Protein AF-A0ABD3XLX7-F1 (afdb_monomer_lite)

Organism: Sinanodonta woodiana (NCBI:txid1069815)

Foldseek 3Di:
DDQPPDDDDDDAQAKDKRDGDDDDVVPDDDWDWAFADDPPDPHTQWIDTPPDDIDGDPVQPPQWDDDPNHIIMGGNDDPVRHD

pLDDT: mean 83.15, std 9.78, range [51.88, 92.5]

Secondary structure (DSSP, 8-state):
-B---------TT-EEEE--B---GGG-----EEEE--TT-SS-SEEEETTSPPEE-GGGTTTEEEETTTEEEEES--GGG--

Sequence (83 aa):
IVCLQVSKSSSLGGQQILDCELNFPKGVLVAYTITWTKDGLKKPVLFNYYGYAPQIHETFAGRVRLVNGISLEISHIREEDEG

Radius of gyration: 13.17 Å; chains: 1; bounding box: 30×23×35 Å

Structure (mmCIF, N/CA/C/O backbone):
data_AF-A0ABD3XLX7-F1
#
_entry.id   AF-A0ABD3XLX7-F1
#
loop_
_atom_site.group_PDB
_atom_site.id
_atom_site.type_symbol
_atom_site.label_atom_id
_atom_site.label_alt_id
_atom_site.label_comp_id
_atom_site.label_asym_id
_atom_site.label_entity_id
_atom_site.label_seq_id
_atom_site.pdbx_PDB_ins_code
_atom_site.Cartn_x
_atom_site.Cartn_y
_atom_site.Cartn_z
_atom_site.occupancy
_atom_site.B_iso_or_equiv
_atom_site.auth_seq_id
_atom_site.auth_comp_id
_atom_site.auth_asym_id
_atom_site.auth_atom_id
_atom_site.pdbx_PDB_model_num
ATOM 1 N N . ILE A 1 1 ? -0.451 8.806 12.612 1.00 55.75 1 ILE A N 1
ATOM 2 C CA . ILE A 1 1 ? -0.039 7.584 11.882 1.00 55.75 1 ILE A CA 1
ATOM 3 C C . ILE A 1 1 ? 1.471 7.531 11.991 1.00 55.75 1 ILE A C 1
ATOM 5 O O . ILE A 1 1 ? 2.099 8.505 11.597 1.00 55.75 1 ILE A O 1
ATOM 9 N N . VAL A 1 2 ? 2.032 6.501 12.619 1.00 51.88 2 VAL A N 1
ATOM 10 C CA . VAL A 1 2 ? 3.488 6.351 12.736 1.00 51.88 2 VAL A CA 1
ATOM 11 C C . VAL A 1 2 ? 3.825 5.054 12.027 1.00 51.88 2 VAL A C 1
ATOM 13 O O . VAL A 1 2 ? 3.590 3.981 12.569 1.00 51.88 2 VAL A O 1
ATOM 16 N N . CYS A 1 3 ? 4.335 5.145 10.802 1.00 59.75 3 CYS A N 1
ATOM 17 C CA . CYS A 1 3 ? 4.974 3.987 10.199 1.00 59.75 3 CYS A CA 1
ATOM 18 C C . CYS A 1 3 ? 6.403 3.952 10.744 1.00 59.75 3 CYS A C 1
ATOM 20 O O . CYS A 1 3 ? 7.186 4.869 10.491 1.00 59.75 3 CYS A O 1
ATOM 22 N N . LEU A 1 4 ? 6.729 2.933 11.539 1.00 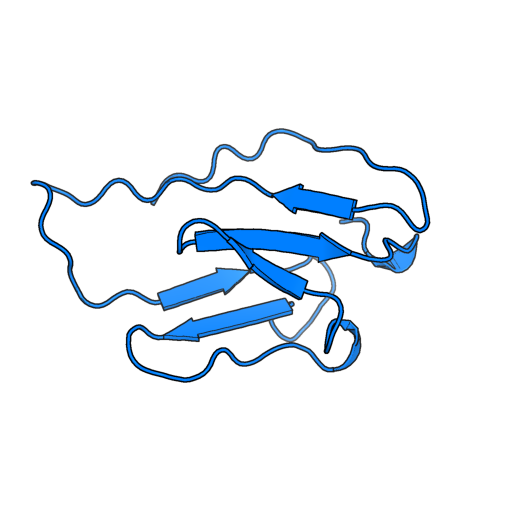55.88 4 LEU A N 1
ATOM 23 C CA . LEU A 1 4 ? 8.112 2.653 11.909 1.00 55.88 4 LEU A CA 1
ATOM 24 C C . LEU A 1 4 ? 8.830 2.228 10.623 1.00 55.88 4 LEU A C 1
ATOM 26 O O . LEU A 1 4 ? 8.748 1.071 10.219 1.00 55.88 4 LEU A O 1
ATOM 30 N N . GLN A 1 5 ? 9.475 3.176 9.939 1.00 60.25 5 GLN A N 1
ATOM 31 C CA . GLN A 1 5 ? 10.277 2.891 8.750 1.00 60.25 5 GLN A CA 1
ATOM 32 C C . GLN A 1 5 ? 11.569 2.185 9.168 1.00 60.25 5 GLN A C 1
ATOM 34 O O . GLN A 1 5 ? 12.634 2.785 9.283 1.00 60.25 5 GLN A O 1
ATOM 39 N N . VAL A 1 6 ? 11.448 0.892 9.451 1.00 60.69 6 VAL A N 1
ATOM 40 C CA . VAL A 1 6 ? 12.579 -0.023 9.581 1.00 60.69 6 VAL A CA 1
ATOM 41 C C . VAL A 1 6 ? 12.938 -0.484 8.173 1.00 60.69 6 VAL A C 1
ATOM 43 O O . VAL A 1 6 ? 12.046 -0.840 7.402 1.00 60.69 6 VAL A O 1
ATOM 46 N N . SER A 1 7 ? 14.224 -0.483 7.826 1.00 70.00 7 SER A N 1
ATOM 47 C CA . SER A 1 7 ? 14.682 -1.084 6.574 1.00 70.00 7 SER A CA 1
ATOM 48 C C . SER A 1 7 ? 14.251 -2.553 6.525 1.00 70.00 7 SER A C 1
ATOM 50 O O . SER A 1 7 ? 14.467 -3.320 7.465 1.00 70.00 7 SER A O 1
ATOM 52 N N . LYS A 1 8 ? 13.593 -2.947 5.434 1.00 79.50 8 LYS A N 1
ATOM 53 C CA . LYS A 1 8 ? 13.171 -4.328 5.185 1.00 79.50 8 LYS A CA 1
ATOM 54 C C . LYS A 1 8 ? 13.943 -4.851 3.981 1.00 79.50 8 LYS A C 1
ATOM 56 O O . LYS A 1 8 ? 14.062 -4.149 2.983 1.00 79.50 8 LYS A O 1
ATOM 61 N N . SER A 1 9 ? 14.451 -6.074 4.074 1.00 81.69 9 SER A N 1
ATOM 62 C CA . SER A 1 9 ? 15.086 -6.780 2.962 1.00 81.69 9 SER A CA 1
ATOM 63 C C . SER A 1 9 ? 14.278 -8.022 2.611 1.00 81.69 9 SER A C 1
ATOM 65 O O . SER A 1 9 ? 13.706 -8.670 3.486 1.00 81.69 9 SER A O 1
ATOM 67 N N . SER A 1 10 ? 14.230 -8.349 1.323 1.00 83.75 10 SER A N 1
ATOM 68 C CA . SER A 1 10 ? 13.572 -9.553 0.822 1.00 83.75 10 SER A CA 1
ATOM 69 C C . SER A 1 10 ? 14.311 -10.087 -0.400 1.00 83.75 10 SER A C 1
ATOM 71 O O . SER A 1 10 ? 15.113 -9.380 -1.011 1.00 83.75 10 SER A O 1
ATOM 73 N N . SER A 1 11 ? 14.068 -11.349 -0.741 1.00 87.81 11 SER A N 1
ATOM 74 C CA . SER A 1 11 ? 14.627 -11.975 -1.935 1.00 87.81 11 SER A CA 1
ATOM 75 C C . SER A 1 11 ? 13.837 -11.596 -3.188 1.00 87.81 11 SER A C 1
ATOM 77 O O . SER A 1 11 ? 12.620 -11.397 -3.148 1.00 87.81 11 SER A O 1
ATOM 79 N N . LEU A 1 12 ? 14.521 -11.561 -4.334 1.00 90.25 12 LEU A N 1
ATOM 80 C CA . LEU A 1 12 ? 13.865 -11.431 -5.636 1.00 90.25 12 LEU A CA 1
ATOM 81 C C . LEU A 1 12 ? 12.878 -12.586 -5.854 1.00 90.25 12 LEU A C 1
ATOM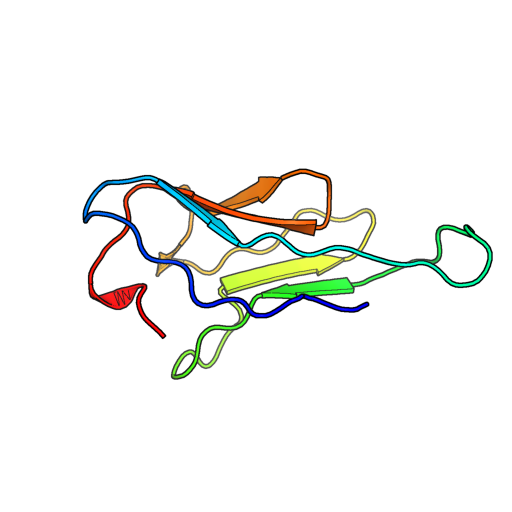 83 O O . LEU A 1 12 ? 13.162 -13.739 -5.530 1.00 90.25 12 LEU A O 1
ATOM 87 N N . GLY A 1 13 ? 11.694 -12.262 -6.370 1.00 88.88 13 GLY A N 1
ATOM 88 C CA . GLY A 1 13 ? 10.560 -13.179 -6.497 1.00 88.88 13 GLY A CA 1
ATOM 89 C C . GLY A 1 13 ? 9.843 -13.492 -5.178 1.00 88.88 13 GLY A C 1
ATOM 90 O O . GLY A 1 13 ? 8.781 -14.111 -5.205 1.00 88.88 13 GLY A O 1
ATOM 91 N N . GLY A 1 14 ? 10.384 -13.047 -4.042 1.00 90.06 14 GLY A N 1
ATOM 92 C CA . GLY A 1 14 ? 9.813 -13.240 -2.718 1.00 90.06 14 GLY A CA 1
ATOM 93 C C . GLY A 1 14 ? 8.613 -12.340 -2.432 1.00 90.06 14 GLY A C 1
ATOM 94 O O . GLY A 1 14 ? 8.062 -11.663 -3.307 1.00 90.06 14 GLY A O 1
ATOM 95 N N . GLN A 1 15 ? 8.215 -12.350 -1.166 1.00 91.12 15 GLN A N 1
ATOM 96 C CA . GLN A 1 15 ? 7.148 -11.525 -0.620 1.00 91.12 15 GLN A CA 1
ATOM 97 C C . GLN A 1 15 ? 7.698 -10.702 0.544 1.00 91.12 15 GLN A C 1
ATOM 99 O O . GLN A 1 15 ? 8.555 -11.168 1.297 1.00 91.12 15 GLN A O 1
ATOM 104 N N . GLN A 1 16 ? 7.204 -9.478 0.697 1.00 90.62 16 GLN A N 1
ATOM 105 C CA . GLN A 1 16 ? 7.564 -8.590 1.792 1.00 90.62 16 GLN A CA 1
ATOM 106 C C . GLN A 1 16 ? 6.331 -7.861 2.297 1.00 90.62 16 GLN A C 1
ATOM 108 O O . GLN A 1 16 ? 5.505 -7.390 1.517 1.00 90.62 16 GLN A O 1
ATOM 113 N N . ILE A 1 17 ? 6.249 -7.728 3.617 1.00 90.50 17 ILE A N 1
ATOM 114 C CA . ILE A 1 17 ? 5.270 -6.870 4.277 1.00 90.50 17 ILE A CA 1
ATOM 115 C C . ILE A 1 17 ? 6.003 -5.642 4.817 1.00 90.50 17 ILE A C 1
ATOM 117 O O . ILE A 1 17 ? 6.989 -5.753 5.555 1.00 90.50 17 ILE A O 1
ATOM 121 N N . LEU A 1 18 ? 5.536 -4.470 4.402 1.00 87.75 18 LEU A N 1
ATOM 122 C CA . LEU A 1 18 ? 5.896 -3.174 4.952 1.00 87.75 18 LEU A CA 1
ATOM 123 C C . LEU A 1 18 ? 4.882 -2.852 6.045 1.00 87.75 18 LEU A C 1
ATOM 125 O O . LEU A 1 18 ? 3.766 -2.391 5.783 1.00 87.75 18 LEU A O 1
ATOM 129 N N . ASP A 1 19 ? 5.267 -3.178 7.274 1.00 85.62 19 ASP A N 1
ATOM 130 C CA . ASP A 1 19 ? 4.432 -2.977 8.447 1.00 85.62 19 ASP A CA 1
ATOM 131 C C . ASP A 1 19 ? 4.213 -1.481 8.694 1.00 85.62 19 ASP A C 1
ATOM 133 O O . ASP A 1 19 ? 5.165 -0.701 8.767 1.00 85.62 19 ASP A O 1
ATOM 137 N N . CYS A 1 20 ? 2.956 -1.071 8.844 1.00 83.19 20 CYS A N 1
ATOM 138 C CA . CYS A 1 20 ? 2.626 0.248 9.363 1.00 83.19 20 CYS A CA 1
ATOM 139 C C . CYS A 1 20 ? 1.539 0.120 10.428 1.00 83.19 20 CYS A C 1
ATOM 141 O O . CYS A 1 20 ? 0.615 -0.677 10.297 1.00 83.19 20 CYS A O 1
ATOM 143 N N . GLU A 1 21 ? 1.646 0.915 11.489 1.00 78.19 21 GLU A N 1
ATOM 144 C CA . GLU A 1 21 ? 0.665 0.936 12.565 1.00 78.19 21 GLU A CA 1
ATOM 145 C C . GLU A 1 21 ? -0.041 2.288 12.613 1.00 78.19 21 GLU A C 1
ATOM 147 O O . GLU A 1 21 ? 0.560 3.372 12.618 1.00 78.19 21 GLU A O 1
ATOM 152 N N . LEU A 1 22 ? -1.370 2.228 12.656 1.00 72.50 22 LEU A N 1
ATOM 153 C CA . LEU A 1 22 ? -2.196 3.414 12.731 1.00 72.50 22 LEU A CA 1
ATOM 154 C C . LEU A 1 22 ? -2.710 3.613 14.155 1.00 72.50 22 LEU A C 1
ATOM 156 O O . LEU A 1 22 ? -3.719 3.052 14.568 1.00 72.50 22 LEU A O 1
ATOM 160 N N . ASN A 1 23 ? -2.021 4.476 14.894 1.00 70.44 23 ASN A N 1
ATOM 161 C CA . ASN A 1 23 ? -2.487 4.932 16.196 1.00 70.44 23 ASN A CA 1
ATOM 162 C C . ASN A 1 23 ? -3.533 6.040 16.018 1.00 70.44 23 ASN A C 1
ATOM 164 O O . ASN A 1 23 ? -3.190 7.182 15.692 1.00 70.44 23 ASN A O 1
ATOM 168 N N . PHE A 1 24 ? -4.810 5.698 16.210 1.00 66.88 24 PHE A N 1
ATOM 169 C CA . PHE A 1 24 ? -5.900 6.672 16.257 1.00 66.88 24 PHE A CA 1
ATOM 170 C C . PHE A 1 24 ? -5.893 7.418 17.599 1.00 66.88 24 PHE A C 1
ATOM 172 O O . PHE A 1 24 ? -5.882 6.777 18.656 1.00 66.88 24 PHE A O 1
ATOM 179 N N . PRO A 1 25 ? -5.967 8.761 17.610 1.00 66.56 25 PRO A N 1
ATOM 180 C CA . PRO A 1 25 ? -6.162 9.493 18.851 1.00 66.56 25 PRO A CA 1
ATOM 181 C C . PRO A 1 25 ? -7.496 9.077 19.491 1.00 66.56 25 PRO A C 1
ATOM 183 O O . PRO A 1 25 ? -8.553 9.172 18.871 1.00 66.56 25 PRO A O 1
ATOM 186 N N . LYS A 1 26 ? -7.437 8.609 20.745 1.00 70.00 26 LYS A N 1
ATOM 187 C CA . LYS A 1 26 ? -8.591 8.157 21.552 1.00 70.00 26 LYS A CA 1
ATOM 188 C C . LYS A 1 26 ? -9.346 6.931 21.007 1.00 70.00 26 LYS A C 1
ATOM 190 O O . LYS A 1 26 ? -10.487 6.713 21.398 1.00 70.00 26 LYS A O 1
ATOM 195 N N . GLY A 1 27 ? -8.735 6.137 20.121 1.00 67.88 27 GLY A N 1
ATOM 196 C CA . GLY A 1 27 ? -9.338 4.896 19.609 1.00 67.88 27 GLY A CA 1
ATOM 197 C C . GLY A 1 27 ? -10.564 5.097 18.708 1.00 67.88 27 GLY A C 1
ATOM 198 O O . GLY A 1 27 ? -11.265 4.134 18.411 1.00 67.88 27 GLY A O 1
ATOM 199 N N . VAL A 1 28 ? -10.835 6.331 18.269 1.00 73.75 28 VAL A N 1
ATOM 200 C CA . VAL A 1 28 ? -11.949 6.630 17.365 1.00 73.75 28 VAL A CA 1
ATOM 201 C C . VAL A 1 28 ? -11.486 6.452 15.920 1.00 73.75 28 VAL A C 1
ATOM 203 O O . VAL A 1 28 ? -10.589 7.160 15.460 1.00 73.75 28 VAL A O 1
ATOM 206 N N . LEU A 1 29 ? -12.126 5.527 15.200 1.00 70.38 29 LEU A N 1
ATOM 207 C CA . LEU A 1 29 ? -11.990 5.384 13.750 1.00 70.38 29 LEU A CA 1
ATOM 208 C C . LEU A 1 29 ? -12.566 6.630 13.067 1.00 70.38 29 LEU A C 1
ATOM 210 O O . LEU A 1 29 ? -13.778 6.829 13.020 1.00 70.38 29 LEU A O 1
ATOM 214 N N . VAL A 1 30 ? -11.684 7.480 12.553 1.00 76.12 30 VAL A N 1
ATOM 215 C CA . VAL A 1 30 ? -12.031 8.623 11.696 1.00 76.12 30 VAL A CA 1
ATOM 216 C C . VAL A 1 30 ? -11.732 8.268 10.249 1.00 76.12 30 VAL A C 1
ATOM 218 O O . VAL A 1 30 ? -10.817 7.489 10.009 1.00 76.12 30 VAL A O 1
ATOM 221 N N . ALA A 1 31 ? -12.469 8.830 9.287 1.00 80.88 31 ALA A N 1
ATOM 222 C CA . ALA A 1 31 ? -12.161 8.641 7.870 1.00 80.88 31 ALA A CA 1
ATOM 223 C C . ALA A 1 31 ? -10.681 8.962 7.600 1.00 80.88 31 ALA A C 1
ATOM 225 O O . ALA A 1 31 ? -10.184 10.020 7.992 1.00 80.88 31 ALA A O 1
ATOM 226 N N . TYR A 1 32 ? -9.983 8.028 6.959 1.00 79.12 32 TYR A N 1
ATOM 227 C CA . TYR A 1 32 ? -8.549 8.112 6.727 1.00 79.12 32 TYR A CA 1
ATOM 228 C C . TYR A 1 32 ? -8.206 7.739 5.287 1.00 79.12 32 TYR A C 1
ATOM 230 O O . TYR A 1 32 ? -8.935 7.009 4.610 1.00 79.12 32 TYR A O 1
ATOM 238 N N . THR A 1 33 ? -7.062 8.245 4.845 1.00 84.12 33 THR A N 1
ATOM 239 C CA . THR A 1 33 ? -6.476 7.932 3.547 1.00 84.12 33 THR A CA 1
ATOM 240 C C . THR A 1 33 ? -5.136 7.261 3.786 1.00 84.12 33 THR A C 1
ATOM 242 O O . THR A 1 33 ? -4.316 7.773 4.549 1.00 84.12 33 THR A O 1
ATOM 245 N N . ILE A 1 34 ? -4.913 6.122 3.139 1.00 87.19 34 ILE A N 1
ATOM 246 C CA . ILE A 1 34 ? -3.619 5.445 3.103 1.00 87.19 34 ILE A CA 1
ATOM 247 C C . ILE A 1 34 ? -3.004 5.702 1.741 1.00 87.19 34 ILE A C 1
ATOM 249 O O . ILE A 1 34 ? -3.618 5.414 0.714 1.00 87.19 34 ILE A O 1
ATOM 253 N N . THR A 1 35 ? -1.767 6.178 1.751 1.00 88.88 35 THR A N 1
ATOM 254 C CA . THR A 1 35 ? -0.983 6.368 0.539 1.00 88.88 35 THR A CA 1
ATOM 255 C C . THR A 1 35 ? 0.385 5.749 0.755 1.00 88.88 35 THR A C 1
ATOM 257 O O . THR A 1 35 ? 1.125 6.182 1.634 1.00 88.88 35 THR A O 1
ATOM 260 N N . TRP A 1 36 ? 0.715 4.746 -0.052 1.00 89.50 36 TRP A N 1
ATOM 261 C CA . TRP A 1 36 ? 2.053 4.175 -0.134 1.00 89.50 36 TRP A CA 1
ATOM 262 C C . TRP A 1 36 ? 2.760 4.760 -1.351 1.00 89.50 36 TRP A C 1
ATOM 264 O O . TRP A 1 36 ? 2.299 4.602 -2.484 1.00 89.50 36 TRP A O 1
ATOM 274 N N . THR A 1 37 ? 3.862 5.464 -1.118 1.00 88.75 37 THR A N 1
ATOM 275 C CA . THR A 1 37 ? 4.701 6.077 -2.153 1.00 88.75 37 THR A CA 1
ATOM 276 C C . THR A 1 37 ? 6.043 5.370 -2.227 1.00 88.75 37 THR A C 1
ATOM 278 O O . THR A 1 37 ? 6.534 4.880 -1.216 1.00 88.75 37 THR A O 1
ATOM 281 N N . LYS A 1 38 ? 6.623 5.350 -3.425 1.00 86.88 38 LYS A N 1
ATOM 282 C CA . LYS A 1 38 ? 7.982 4.879 -3.688 1.00 86.88 38 LYS A CA 1
ATOM 283 C C . LYS A 1 38 ? 8.801 6.047 -4.215 1.00 86.88 38 LYS A C 1
ATOM 285 O O . LYS A 1 38 ? 8.279 6.818 -5.032 1.00 86.88 38 LYS A O 1
ATOM 290 N N . ASP A 1 39 ? 10.054 6.167 -3.797 1.00 83.62 39 ASP A N 1
ATOM 291 C CA . ASP A 1 39 ? 10.906 7.239 -4.289 1.00 83.62 39 ASP A CA 1
ATOM 292 C C . ASP A 1 39 ? 11.185 7.054 -5.788 1.00 83.62 39 ASP A C 1
ATOM 294 O O . ASP A 1 39 ? 11.376 5.953 -6.311 1.00 83.62 39 ASP A O 1
ATOM 298 N N . GLY A 1 40 ? 11.116 8.163 -6.525 1.00 82.81 40 GLY A N 1
ATOM 299 C CA . GLY A 1 40 ? 11.225 8.168 -7.986 1.00 82.81 40 GLY A CA 1
ATOM 300 C C . GLY A 1 40 ? 9.934 7.825 -8.745 1.00 82.81 40 GLY A C 1
ATOM 301 O O . GLY A 1 40 ? 9.892 8.018 -9.962 1.00 82.81 40 GLY A O 1
ATOM 302 N N . LEU A 1 41 ? 8.852 7.400 -8.075 1.00 85.81 41 LEU A N 1
ATOM 303 C CA . LEU A 1 41 ? 7.541 7.226 -8.711 1.00 85.81 41 LEU A CA 1
ATOM 304 C C . LEU A 1 41 ? 6.690 8.503 -8.607 1.00 85.81 41 LEU A C 1
ATOM 306 O O . LEU A 1 41 ? 6.441 9.025 -7.525 1.00 85.81 41 LEU A O 1
ATOM 310 N N . LYS A 1 42 ? 6.170 8.989 -9.745 1.00 84.69 42 LYS A N 1
ATOM 311 C CA . LYS A 1 42 ? 5.283 10.176 -9.779 1.00 84.69 42 LYS A CA 1
ATOM 312 C C . LYS A 1 42 ? 3.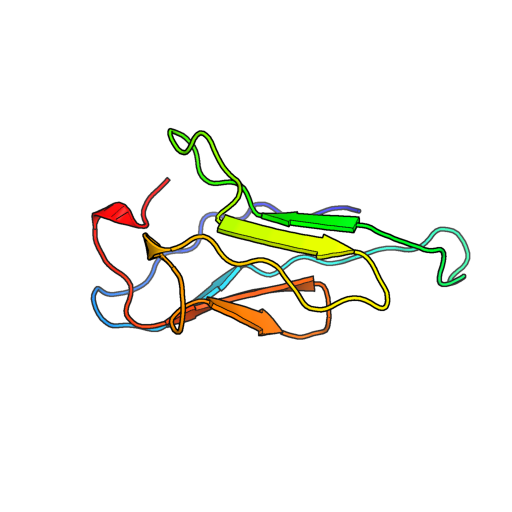892 9.921 -9.191 1.00 84.69 42 LYS A C 1
ATOM 314 O O . LYS A 1 42 ? 3.229 10.861 -8.763 1.00 84.69 42 LYS A O 1
ATOM 319 N N . LYS A 1 43 ? 3.4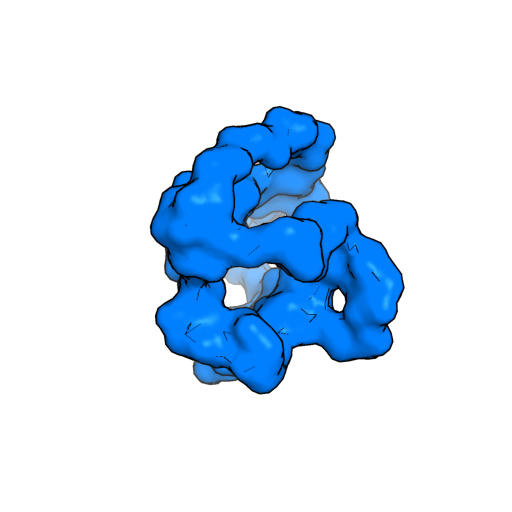21 8.675 -9.245 1.00 87.31 43 LYS A N 1
ATOM 320 C CA . LYS A 1 43 ? 2.119 8.238 -8.729 1.00 87.31 43 LYS A CA 1
ATOM 321 C C . LYS A 1 43 ? 2.349 7.285 -7.550 1.00 87.31 43 LYS A C 1
ATOM 323 O O . LYS A 1 43 ? 3.328 6.544 -7.581 1.00 87.31 43 LYS A O 1
ATOM 328 N N . PRO A 1 44 ? 1.472 7.268 -6.535 1.00 88.88 44 PRO A N 1
ATOM 329 C CA . PRO A 1 44 ? 1.608 6.340 -5.419 1.00 88.88 44 PRO A CA 1
ATOM 330 C C . PRO A 1 44 ? 1.479 4.889 -5.894 1.00 88.88 44 PRO A C 1
ATOM 332 O O . PRO A 1 44 ? 0.744 4.607 -6.839 1.00 88.88 44 PRO A O 1
ATOM 335 N N . VAL A 1 45 ? 2.166 3.977 -5.205 1.00 90.00 45 VAL A N 1
ATOM 336 C CA . VAL A 1 45 ? 2.062 2.524 -5.410 1.00 90.00 45 VAL A CA 1
ATOM 337 C C . VAL A 1 45 ? 0.648 2.052 -5.088 1.00 90.00 45 VAL A C 1
ATOM 339 O O . VAL A 1 45 ? 0.058 1.280 -5.845 1.00 90.00 45 VAL A O 1
ATOM 342 N N . LEU A 1 46 ? 0.098 2.549 -3.978 1.00 91.50 46 LEU A N 1
ATOM 343 C CA . LEU A 1 46 ? -1.258 2.258 -3.539 1.00 91.50 46 LEU A CA 1
ATOM 344 C C . LEU A 1 46 ? -1.872 3.495 -2.886 1.00 91.50 46 LEU A C 1
ATOM 346 O O . LEU A 1 46 ? -1.263 4.121 -2.020 1.00 91.50 46 LEU A O 1
ATOM 350 N N . PHE A 1 47 ? -3.099 3.813 -3.280 1.00 90.25 47 PHE A N 1
ATOM 351 C CA . PHE A 1 47 ? -3.924 4.850 -2.679 1.00 90.25 47 PHE A CA 1
ATOM 352 C C . PHE A 1 47 ? -5.263 4.247 -2.261 1.00 90.25 47 PHE A C 1
ATOM 354 O O . PHE A 1 47 ? -5.984 3.689 -3.085 1.00 90.25 47 PHE A O 1
ATOM 361 N N . ASN A 1 48 ? -5.607 4.356 -0.984 1.00 89.50 48 ASN A N 1
ATOM 362 C CA . ASN A 1 48 ? -6.854 3.835 -0.444 1.00 89.50 48 ASN A CA 1
ATOM 363 C C . ASN A 1 48 ? -7.535 4.891 0.419 1.00 89.50 48 ASN A C 1
ATOM 365 O O . ASN A 1 48 ? -6.997 5.303 1.446 1.00 89.50 48 ASN A O 1
ATOM 369 N N . TYR A 1 49 ? -8.735 5.296 0.020 1.00 86.44 49 TYR A N 1
ATOM 370 C CA . TYR A 1 49 ? -9.601 6.136 0.835 1.00 86.44 49 TYR A CA 1
ATOM 371 C C . TYR A 1 49 ? -10.630 5.249 1.532 1.00 86.44 49 TYR A C 1
ATOM 373 O O . TYR A 1 49 ? -11.243 4.389 0.895 1.00 86.44 49 TYR A O 1
ATOM 381 N N . TYR A 1 50 ? -10.813 5.442 2.838 1.00 83.00 50 TYR A N 1
ATOM 382 C CA . TYR A 1 50 ? -11.723 4.625 3.635 1.00 83.00 50 TYR A CA 1
ATOM 383 C C . TYR A 1 50 ? -13.124 4.535 2.999 1.00 83.00 50 TYR A C 1
ATOM 385 O O . TYR A 1 50 ? -13.773 5.549 2.745 1.00 83.00 50 TYR A O 1
ATOM 393 N N . GLY A 1 51 ? -13.582 3.304 2.743 1.00 82.25 51 GLY A N 1
ATOM 394 C CA . GLY A 1 51 ? -14.882 3.017 2.126 1.00 82.25 51 GLY A CA 1
ATOM 395 C C . GLY A 1 51 ? -14.886 2.909 0.594 1.00 82.25 51 GLY A C 1
ATOM 396 O O . GLY A 1 51 ? -15.952 2.704 0.022 1.00 82.25 51 GLY A O 1
ATOM 397 N N . TYR A 1 52 ? -13.733 3.020 -0.074 1.00 86.88 52 TYR A N 1
ATOM 398 C CA . TYR A 1 52 ? -13.614 2.927 -1.534 1.00 86.88 52 TYR A CA 1
ATOM 399 C C . TYR A 1 52 ? -12.631 1.828 -1.946 1.00 86.88 52 TYR A C 1
ATOM 401 O O . TYR A 1 52 ? -11.834 1.347 -1.143 1.00 86.88 52 TYR A O 1
ATOM 409 N N . ALA A 1 53 ? -12.698 1.414 -3.214 1.00 87.12 53 ALA A N 1
ATOM 410 C CA . ALA A 1 53 ? -11.745 0.458 -3.763 1.00 87.12 53 ALA A CA 1
ATOM 411 C C . ALA A 1 53 ? -10.335 1.083 -3.837 1.00 87.12 53 ALA A C 1
ATOM 413 O O . ALA A 1 53 ? -10.204 2.217 -4.313 1.00 87.12 53 ALA A O 1
ATOM 414 N N . PRO A 1 54 ? -9.282 0.363 -3.408 1.00 88.56 54 PRO A N 1
ATOM 415 C CA . PRO A 1 54 ? -7.918 0.862 -3.477 1.00 88.56 54 PRO A CA 1
ATOM 416 C C . PRO A 1 54 ? -7.476 1.010 -4.935 1.00 88.56 54 PRO A C 1
ATOM 418 O O . PRO A 1 54 ? -7.668 0.119 -5.762 1.00 88.56 54 PRO A O 1
ATOM 421 N N . GLN A 1 55 ? -6.848 2.139 -5.237 1.00 91.81 55 GLN A N 1
ATOM 422 C CA . GLN A 1 55 ? -6.206 2.394 -6.517 1.00 91.81 55 GLN A CA 1
ATOM 423 C C . GLN A 1 55 ? -4.755 1.933 -6.436 1.00 91.81 55 GLN A C 1
ATOM 425 O O . GLN A 1 55 ? -4.007 2.365 -5.559 1.00 91.81 55 GLN A O 1
ATOM 430 N N . ILE A 1 56 ? -4.364 1.048 -7.347 1.00 91.94 56 ILE A N 1
ATOM 431 C CA . ILE A 1 56 ? -3.030 0.451 -7.385 1.00 91.94 56 ILE A CA 1
ATOM 432 C C . ILE A 1 56 ? -2.323 0.922 -8.652 1.00 91.94 56 ILE A C 1
ATOM 434 O O . ILE A 1 56 ? -2.924 0.972 -9.726 1.00 91.94 56 ILE A O 1
ATOM 438 N N . HIS A 1 57 ? -1.044 1.262 -8.528 1.00 91.69 57 HIS A N 1
ATOM 439 C CA . HIS A 1 57 ? -0.212 1.615 -9.669 1.00 91.69 57 HIS A CA 1
ATOM 440 C C . HIS A 1 57 ? -0.091 0.442 -10.647 1.00 91.69 57 HIS A C 1
ATOM 442 O O . HIS A 1 57 ? 0.110 -0.695 -10.231 1.00 91.69 57 HIS A O 1
ATOM 448 N N . GLU A 1 58 ? -0.131 0.715 -11.950 1.00 90.50 58 GLU A N 1
ATOM 449 C CA . GLU A 1 58 ? -0.136 -0.308 -13.009 1.00 90.50 58 GLU A CA 1
ATOM 450 C C . GLU A 1 58 ? 1.029 -1.307 -12.879 1.00 90.50 58 GLU A C 1
ATOM 452 O O . GLU A 1 58 ? 0.825 -2.515 -12.936 1.00 90.50 58 GLU A O 1
ATOM 457 N N . THR A 1 59 ? 2.239 -0.823 -12.583 1.00 88.69 59 THR A N 1
ATOM 458 C CA . THR A 1 59 ? 3.446 -1.652 -12.360 1.00 88.69 59 THR A CA 1
ATOM 459 C C . THR A 1 59 ? 3.351 -2.604 -11.156 1.00 88.69 59 THR A C 1
ATOM 461 O O . THR A 1 59 ? 4.078 -3.597 -11.069 1.00 88.69 59 THR A O 1
ATOM 464 N N . PHE A 1 60 ? 2.469 -2.304 -10.205 1.00 88.38 60 PHE A N 1
ATOM 465 C CA . PHE A 1 60 ? 2.271 -3.054 -8.963 1.00 88.38 60 PHE A CA 1
ATOM 466 C C . PHE A 1 60 ? 0.925 -3.795 -8.939 1.00 88.38 60 PHE A C 1
ATOM 468 O O . PHE A 1 60 ? 0.639 -4.537 -7.995 1.00 88.38 60 PHE A O 1
ATOM 475 N N . ALA A 1 61 ? 0.102 -3.635 -9.980 1.00 88.94 61 ALA A N 1
ATOM 476 C CA . ALA A 1 61 ? -1.206 -4.261 -10.085 1.00 88.94 61 ALA A CA 1
ATOM 477 C C . ALA A 1 61 ? -1.092 -5.791 -9.982 1.00 88.94 61 ALA A C 1
ATOM 479 O O . ALA A 1 61 ? -0.261 -6.419 -10.636 1.00 88.94 61 ALA A O 1
ATOM 480 N N . GLY A 1 62 ? -1.905 -6.388 -9.107 1.00 89.81 62 GLY A N 1
ATOM 481 C CA . GLY A 1 62 ? -1.885 -7.830 -8.830 1.00 89.81 62 GLY A CA 1
ATOM 482 C C . GLY A 1 62 ? -0.704 -8.320 -7.982 1.00 89.81 62 GLY A C 1
ATOM 483 O O . GLY A 1 62 ? -0.665 -9.497 -7.636 1.00 89.81 62 GLY A O 1
ATOM 484 N N . ARG A 1 63 ? 0.241 -7.442 -7.619 1.00 92.50 63 ARG A N 1
ATOM 485 C CA . ARG A 1 63 ? 1.394 -7.768 -6.764 1.00 92.50 63 ARG A CA 1
ATOM 486 C C . ARG A 1 63 ? 1.293 -7.180 -5.368 1.00 92.50 63 ARG A C 1
ATOM 488 O O . ARG A 1 63 ? 1.901 -7.729 -4.454 1.00 92.50 63 ARG A O 1
ATOM 495 N N . VAL A 1 64 ? 0.548 -6.087 -5.206 1.00 91.94 64 VAL A N 1
ATOM 496 C CA . VAL A 1 64 ? 0.393 -5.415 -3.914 1.00 91.94 64 VAL A CA 1
ATOM 497 C C . VAL A 1 64 ? -1.011 -5.548 -3.346 1.00 91.94 64 VAL A C 1
ATOM 499 O O . VAL A 1 64 ? -2.002 -5.522 -4.080 1.00 91.94 64 VAL A O 1
ATOM 502 N N . ARG A 1 65 ? -1.100 -5.640 -2.020 1.00 91.12 65 ARG A N 1
ATOM 503 C CA . ARG A 1 65 ? -2.363 -5.570 -1.279 1.00 91.12 65 ARG A CA 1
ATOM 504 C C . ARG A 1 65 ? -2.165 -4.936 0.090 1.00 91.12 65 ARG A C 1
ATOM 506 O O . ARG A 1 65 ? -1.074 -4.970 0.650 1.00 91.12 65 ARG A O 1
ATOM 513 N N . LEU A 1 66 ? -3.244 -4.387 0.642 1.00 89.50 66 LEU A N 1
ATOM 514 C CA . LEU A 1 66 ? -3.264 -3.974 2.041 1.00 89.50 66 LEU A CA 1
ATOM 515 C C . LEU A 1 66 ? -3.512 -5.190 2.938 1.00 89.50 66 LEU A C 1
ATOM 517 O O . LEU A 1 66 ? -4.472 -5.933 2.731 1.00 89.50 66 LEU A O 1
ATOM 521 N N . VAL A 1 67 ? -2.673 -5.357 3.954 1.00 89.00 67 VAL A N 1
ATOM 522 C CA . VAL A 1 67 ? -2.829 -6.330 5.040 1.00 89.00 67 VAL A CA 1
ATOM 523 C C . VAL A 1 67 ? -2.991 -5.581 6.360 1.00 89.00 67 VAL A C 1
ATOM 525 O O . VAL A 1 67 ? -2.501 -4.464 6.523 1.00 89.00 67 VAL A O 1
ATOM 528 N N . ASN A 1 68 ? -3.754 -6.147 7.296 1.00 84.00 68 ASN A N 1
ATOM 529 C CA . ASN A 1 68 ? -4.072 -5.507 8.584 1.00 84.00 68 ASN A CA 1
ATOM 530 C C . ASN A 1 68 ? -4.667 -4.088 8.449 1.00 84.00 68 ASN A C 1
ATOM 532 O O . ASN A 1 68 ? -4.502 -3.237 9.317 1.00 84.00 68 ASN A O 1
ATOM 536 N N . GLY A 1 69 ? -5.340 -3.818 7.327 1.00 80.75 69 GLY A N 1
ATOM 537 C CA . GLY A 1 69 ? -5.994 -2.543 7.039 1.00 80.75 69 GLY A CA 1
ATOM 538 C C . GLY A 1 69 ? -5.070 -1.396 6.618 1.00 80.75 69 GLY A C 1
ATOM 539 O O . GLY A 1 69 ? -5.594 -0.433 6.063 1.00 80.75 69 GLY A O 1
ATOM 540 N N . ILE A 1 70 ? -3.747 -1.481 6.823 1.00 85.31 70 ILE A N 1
ATOM 541 C CA . ILE A 1 70 ? -2.798 -0.402 6.479 1.00 85.31 70 ILE A CA 1
ATOM 542 C C . ILE A 1 70 ? -1.418 -0.858 5.987 1.00 85.31 70 ILE A C 1
ATOM 544 O O . ILE A 1 70 ? -0.830 -0.166 5.153 1.00 85.31 70 ILE A O 1
ATOM 548 N N . SER A 1 71 ? -0.903 -1.994 6.454 1.00 88.56 71 SER A N 1
ATOM 549 C CA . SER A 1 71 ? 0.397 -2.507 6.017 1.00 88.56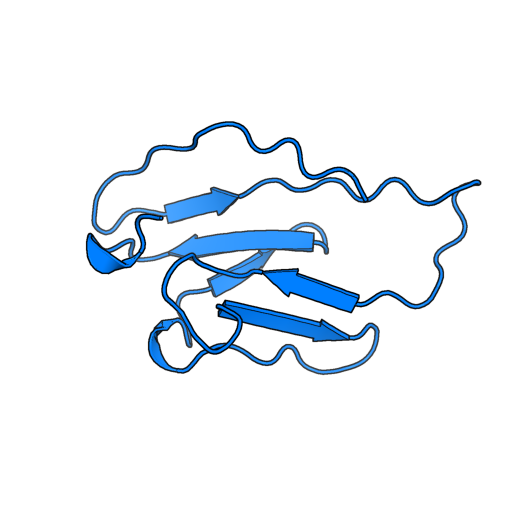 71 SER A CA 1
ATOM 550 C C . SER A 1 71 ? 0.346 -2.887 4.538 1.00 88.56 71 SER A C 1
ATOM 552 O O . SER A 1 71 ? -0.666 -3.403 4.062 1.00 88.56 71 SER A O 1
ATOM 554 N N . LEU A 1 72 ? 1.427 -2.641 3.802 1.00 90.50 72 LEU A N 1
ATOM 555 C CA . LEU A 1 72 ? 1.515 -3.012 2.392 1.00 90.50 72 LEU A CA 1
ATOM 556 C C . LEU A 1 72 ? 2.222 -4.352 2.269 1.00 90.50 72 LEU A C 1
ATOM 558 O O . LEU A 1 72 ? 3.371 -4.488 2.671 1.00 90.50 72 LEU A O 1
ATOM 562 N N . GLU A 1 73 ? 1.562 -5.331 1.675 1.00 91.69 73 GLU A N 1
ATOM 563 C CA . GLU A 1 73 ? 2.227 -6.537 1.209 1.00 91.69 73 GLU A CA 1
ATOM 564 C C . GLU A 1 73 ? 2.548 -6.381 -0.275 1.00 91.69 73 GLU A C 1
ATOM 566 O O . GLU A 1 73 ? 1.672 -6.016 -1.059 1.00 91.69 73 GLU A O 1
ATOM 571 N N . ILE A 1 74 ? 3.787 -6.684 -0.652 1.00 92.25 74 ILE A N 1
ATOM 572 C CA . ILE A 1 74 ? 4.240 -6.807 -2.033 1.00 92.25 74 ILE A CA 1
ATOM 573 C C . ILE A 1 74 ? 4.724 -8.235 -2.278 1.00 92.25 74 ILE A C 1
ATOM 575 O O . ILE A 1 74 ? 5.502 -8.790 -1.506 1.00 92.25 74 ILE A O 1
ATOM 579 N N . SER A 1 75 ? 4.242 -8.839 -3.356 1.00 92.00 75 SER A N 1
ATOM 580 C CA . SER A 1 75 ? 4.618 -10.177 -3.812 1.00 92.00 75 SER A CA 1
ATOM 581 C C . SER A 1 75 ? 5.349 -10.095 -5.149 1.00 92.00 75 SER A C 1
ATOM 583 O O . SER A 1 75 ? 5.149 -9.146 -5.909 1.00 92.00 75 SER A O 1
ATOM 585 N N . HIS A 1 76 ? 6.145 -11.114 -5.476 1.00 91.81 76 HIS A N 1
ATOM 586 C CA . HIS A 1 76 ? 6.977 -11.138 -6.684 1.00 91.81 76 HIS A CA 1
ATOM 587 C C . HIS A 1 76 ? 7.882 -9.905 -6.754 1.00 91.81 76 HIS A C 1
ATOM 589 O O . HIS A 1 76 ? 7.794 -9.117 -7.701 1.00 91.81 76 HIS A O 1
ATOM 595 N N . ILE A 1 77 ? 8.690 -9.723 -5.709 1.00 90.31 77 ILE A N 1
ATOM 596 C CA . ILE A 1 77 ? 9.607 -8.588 -5.580 1.00 90.31 77 ILE A CA 1
ATOM 597 C C . ILE A 1 77 ? 10.610 -8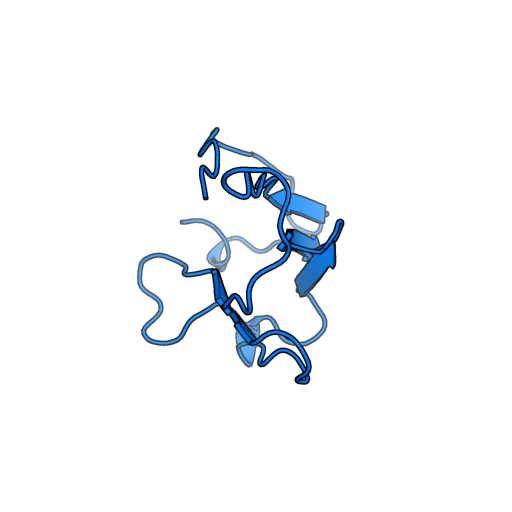.580 -6.724 1.00 90.31 77 ILE A C 1
ATOM 599 O O . ILE A 1 77 ? 11.146 -9.621 -7.112 1.00 90.31 77 ILE A O 1
ATOM 603 N N . ARG A 1 78 ? 10.858 -7.391 -7.253 1.00 90.62 78 ARG A N 1
ATOM 604 C CA . ARG A 1 78 ? 11.782 -7.125 -8.349 1.00 90.62 78 ARG A CA 1
ATOM 605 C C . ARG A 1 78 ? 12.823 -6.108 -7.909 1.00 90.62 78 ARG A C 1
ATOM 607 O O . ARG A 1 78 ? 12.598 -5.373 -6.952 1.00 90.62 78 ARG A O 1
ATOM 614 N N . GLU A 1 79 ? 13.936 -6.044 -8.628 1.00 86.56 79 GLU A N 1
ATOM 615 C CA . GLU A 1 79 ? 14.991 -5.063 -8.345 1.00 86.56 79 GLU A CA 1
ATOM 616 C C . GLU A 1 79 ? 14.453 -3.627 -8.435 1.00 86.56 79 GLU A C 1
ATOM 618 O O . GLU A 1 79 ? 14.783 -2.787 -7.606 1.00 86.56 79 GLU A O 1
ATOM 623 N N . GLU A 1 80 ? 13.530 -3.347 -9.365 1.00 86.12 80 GLU A N 1
ATOM 624 C CA . GLU A 1 80 ? 12.917 -2.020 -9.490 1.00 86.12 80 GLU A CA 1
ATOM 625 C C . GLU A 1 80 ? 11.978 -1.627 -8.335 1.00 86.12 80 GLU A C 1
ATOM 627 O O . GLU A 1 80 ? 11.580 -0.458 -8.246 1.00 86.12 80 GLU A O 1
ATOM 632 N N . ASP A 1 81 ? 11.604 -2.579 -7.472 1.00 84.00 81 ASP A N 1
ATOM 633 C CA . ASP A 1 81 ? 10.751 -2.325 -6.311 1.00 84.00 81 ASP A CA 1
ATOM 634 C C . ASP A 1 81 ? 11.549 -1.739 -5.128 1.00 84.00 81 ASP A C 1
ATOM 636 O O . ASP A 1 81 ? 10.934 -1.202 -4.210 1.00 84.00 81 ASP A O 1
ATOM 640 N N . GLU A 1 82 ? 12.887 -1.774 -5.164 1.00 83.44 82 GLU A N 1
ATOM 641 C CA . GLU A 1 82 ? 13.754 -1.154 -4.153 1.00 83.44 82 GLU A CA 1
ATOM 642 C C . GLU A 1 82 ? 13.685 0.387 -4.197 1.00 83.44 82 GLU A C 1
ATOM 644 O O . GLU A 1 82 ? 13.663 0.995 -5.277 1.00 83.44 82 GLU A O 1
ATOM 649 N N . GLY A 1 83 ? 13.657 1.019 -3.016 1.00 75.88 83 GLY A N 1
ATOM 650 C CA . GLY A 1 83 ? 13.554 2.475 -2.811 1.00 75.88 83 GLY A CA 1
ATOM 651 C C . GLY A 1 83 ? 12.172 2.902 -2.339 1.00 75.88 83 GLY A C 1
ATOM 652 O O . GLY A 1 83 ? 11.714 3.980 -2.778 1.00 75.88 83 GLY A O 1
#

InterPro domains:
  IPR013783 Immunoglobulin-like fold [G3DSA:2.60.40.10] (5-83)
  IPR036179 Immunoglobulin-like domain superfamily [SSF48726] (10-83)